Protein AF-A0A9N8WIS0-F1 (afdb_monomer_lite)

InterPro domains:
  IPR013924 Ribonuclease H2, subunit C [PF08615] (18-41)
  IPR013924 Ribonuclease H2, subunit C [PF08615] (64-119)
  IPR013924 Ribonuclease H2, subunit C [cd09271] (19-98)

Organism: NCBI:txid144539

Foldseek 3Di:
DQDADEADDPADPDADEAEDEQDDDPDDDDDPCVVPVDDDDDPDPDDPFQDPPDKAFDKDKDPDDHPVPPPDDDDPPPPRIHIYGPHIHGDYHYDDDPDHDDCVDPVNVVSCVVVVVCVVPPDDDDDD

pLDDT: mean 76.73, std 15.4, range [38.81, 97.0]

Secondary structure (DSSP, 8-state):
-----B---PPPSSPPP-EE-SS-----S---HHHH-PPP--------PPPTTPPEEEEEEESSPPGGG-SS---TT----EEEEEEEES--EE--SSS---TT-HHHHHHHHHHHHHHHTPPPPPP-

Radius of gyration: 19.6 Å; chains: 1; bounding box: 35×48×52 Å

Structure (mmCIF, N/CA/C/O backbone):
data_AF-A0A9N8WIS0-F1
#
_entry.id   AF-A0A9N8WIS0-F1
#
loop_
_atom_site.group_PDB
_atom_site.id
_atom_site.type_symbol
_atom_site.label_atom_id
_atom_site.label_alt_id
_atom_site.label_comp_id
_atom_site.label_asym_id
_atom_site.label_entity_id
_atom_site.label_seq_id
_atom_site.pdbx_PDB_ins_code
_atom_site.Cartn_x
_atom_site.Cartn_y
_atom_site.Cartn_z
_atom_site.occupancy
_atom_site.B_iso_or_equiv
_atom_site.auth_seq_id
_atom_site.auth_comp_id
_atom_site.auth_asym_id
_atom_site.auth_atom_id
_atom_site.pdbx_PDB_model_num
ATOM 1 N N . MET A 1 1 ? 5.678 7.170 -26.583 1.00 38.81 1 MET A N 1
ATOM 2 C CA . MET A 1 1 ? 5.688 6.367 -25.346 1.00 38.81 1 MET A CA 1
ATOM 3 C C . MET A 1 1 ? 5.982 7.357 -24.249 1.00 38.81 1 MET A C 1
ATOM 5 O O . MET A 1 1 ? 6.998 8.027 -24.359 1.00 38.81 1 MET A O 1
ATOM 9 N N . ASP A 1 2 ? 5.077 7.521 -23.291 1.00 44.66 2 ASP A N 1
ATOM 10 C CA . ASP A 1 2 ? 5.325 8.401 -22.149 1.00 44.66 2 ASP A CA 1
ATOM 11 C C . ASP A 1 2 ? 6.310 7.676 -21.226 1.00 44.66 2 ASP A C 1
ATOM 13 O O . ASP A 1 2 ? 5.972 6.649 -20.636 1.00 44.66 2 ASP A O 1
ATOM 17 N N . GLU A 1 3 ? 7.557 8.141 -21.178 1.00 50.16 3 GLU A N 1
ATOM 18 C CA . GLU A 1 3 ? 8.571 7.590 -20.279 1.00 50.16 3 GLU A CA 1
ATOM 19 C C . GLU A 1 3 ? 8.283 8.058 -18.846 1.00 50.16 3 GLU A C 1
ATOM 21 O 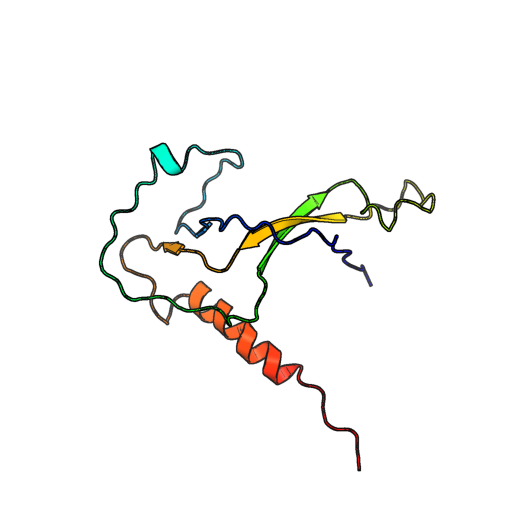O . GLU A 1 3 ? 8.182 9.254 -18.573 1.00 50.16 3 GLU A O 1
ATOM 26 N N . ILE A 1 4 ? 8.123 7.110 -17.918 1.00 52.50 4 ILE A N 1
ATOM 27 C CA . ILE A 1 4 ? 8.011 7.409 -16.487 1.00 52.50 4 ILE A CA 1
ATOM 28 C C . ILE A 1 4 ? 9.430 7.487 -15.926 1.00 52.50 4 ILE A C 1
ATOM 30 O O . ILE A 1 4 ? 10.131 6.478 -15.852 1.00 52.50 4 ILE A O 1
ATOM 34 N N . TYR A 1 5 ? 9.847 8.683 -15.516 1.00 53.62 5 TYR A N 1
ATOM 35 C CA . TYR A 1 5 ? 11.142 8.897 -14.876 1.00 53.62 5 TYR A CA 1
ATOM 36 C C . TYR A 1 5 ? 11.024 8.757 -13.360 1.00 53.62 5 TYR A C 1
ATOM 38 O O . TYR A 1 5 ? 10.211 9.432 -12.731 1.00 53.62 5 TYR A O 1
ATOM 46 N N . ILE A 1 6 ? 11.856 7.888 -12.787 1.00 59.06 6 ILE A N 1
ATOM 47 C CA . ILE A 1 6 ? 11.913 7.601 -11.352 1.00 59.06 6 ILE A CA 1
ATOM 48 C C . ILE A 1 6 ? 13.237 8.143 -10.807 1.00 59.06 6 ILE A C 1
ATOM 50 O O . ILE A 1 6 ? 14.307 7.767 -11.289 1.00 59.06 6 ILE A O 1
ATOM 54 N N . SER A 1 7 ? 13.181 9.036 -9.817 1.00 53.53 7 SER A N 1
ATOM 55 C CA . SER A 1 7 ? 14.372 9.552 -9.136 1.00 53.53 7 SER A CA 1
ATOM 56 C C . SER A 1 7 ? 14.981 8.501 -8.200 1.00 53.53 7 SER A C 1
ATOM 58 O O . SER A 1 7 ? 14.270 7.778 -7.508 1.00 53.53 7 SER A O 1
ATOM 60 N N . THR A 1 8 ? 16.312 8.397 -8.159 1.00 52.12 8 THR A N 1
ATOM 61 C CA . THR A 1 8 ? 17.009 7.485 -7.238 1.00 52.12 8 THR A CA 1
ATOM 62 C C . THR A 1 8 ? 17.278 8.203 -5.917 1.00 52.12 8 THR A C 1
ATOM 64 O O . THR A 1 8 ? 18.146 9.073 -5.853 1.00 52.12 8 THR A O 1
ATOM 67 N N . ILE A 1 9 ? 16.561 7.837 -4.854 1.00 55.34 9 ILE A N 1
ATOM 68 C CA . ILE A 1 9 ? 16.849 8.277 -3.479 1.00 55.34 9 ILE A CA 1
ATOM 69 C C . ILE A 1 9 ? 17.492 7.104 -2.720 1.00 55.34 9 ILE A C 1
ATOM 71 O O . ILE A 1 9 ? 17.088 5.957 -2.930 1.00 55.34 9 ILE A O 1
ATOM 75 N N . PRO A 1 10 ? 18.499 7.336 -1.855 1.00 50.59 10 PRO A N 1
ATOM 76 C CA . PRO A 1 10 ? 18.999 6.301 -0.955 1.00 50.59 10 PRO A CA 1
ATOM 77 C C . PRO A 1 10 ? 17.865 5.732 -0.089 1.00 50.59 10 PRO A C 1
ATOM 79 O O . PRO A 1 10 ? 17.024 6.482 0.406 1.00 50.59 10 PRO A O 1
ATOM 82 N N . LYS A 1 11 ? 17.859 4.405 0.102 1.00 48.84 11 LYS A N 1
ATOM 83 C CA . LYS A 1 11 ? 16.955 3.712 1.034 1.00 48.84 11 LYS A CA 1
ATOM 84 C C . LYS A 1 11 ? 16.980 4.439 2.384 1.00 48.84 11 LYS A C 1
ATOM 86 O O . LYS A 1 11 ? 18.046 4.579 2.983 1.00 48.84 11 LYS A O 1
ATOM 91 N N . SER A 1 12 ? 15.825 4.914 2.850 1.00 52.88 12 SER A N 1
ATOM 92 C CA . SER A 1 12 ? 15.691 5.314 4.251 1.00 52.88 12 SER A CA 1
ATOM 93 C C . SER A 1 12 ? 15.832 4.054 5.104 1.00 52.88 12 SER A C 1
ATOM 95 O O . SER A 1 12 ? 15.190 3.049 4.809 1.00 52.88 12 SER A O 1
ATOM 97 N N . ASN A 1 13 ? 16.671 4.095 6.141 1.00 53.50 13 ASN A N 1
ATOM 98 C CA . ASN A 1 13 ? 16.803 2.989 7.097 1.00 53.50 13 ASN A CA 1
ATOM 99 C C . ASN A 1 13 ? 15.637 2.937 8.101 1.00 53.50 13 ASN A C 1
ATOM 101 O O . ASN A 1 13 ? 15.603 2.047 8.946 1.00 53.50 13 ASN A O 1
ATOM 105 N N . GLU A 1 14 ? 14.703 3.889 8.043 1.00 61.75 14 GLU A N 1
ATOM 106 C CA . GLU A 1 14 ? 13.502 3.863 8.872 1.00 61.75 14 GLU A CA 1
ATOM 107 C C . GLU A 1 14 ? 12.457 2.947 8.236 1.00 61.75 14 GLU A C 1
ATOM 109 O O . GLU A 1 14 ? 11.937 3.223 7.150 1.00 61.75 14 GLU A O 1
ATOM 114 N N . VAL A 1 15 ? 12.158 1.847 8.928 1.00 63.16 15 VAL A N 1
ATOM 115 C CA . VAL A 1 15 ? 11.029 0.975 8.603 1.00 63.16 15 VAL A CA 1
ATOM 116 C C . VAL A 1 15 ? 9.756 1.777 8.826 1.00 63.16 15 VAL A C 1
ATOM 118 O O . VAL A 1 15 ? 9.518 2.287 9.918 1.00 63.16 15 VAL A O 1
ATOM 121 N N . GLN A 1 16 ? 8.958 1.921 7.776 1.00 75.00 16 GLN A N 1
ATOM 122 C CA . GLN A 1 16 ? 7.689 2.626 7.859 1.00 75.00 16 GLN A CA 1
ATOM 123 C C . GLN A 1 16 ? 6.547 1.638 8.043 1.00 75.00 16 GLN A C 1
ATOM 125 O O . GLN A 1 16 ? 6.391 0.708 7.252 1.00 75.00 16 GLN A O 1
ATOM 130 N N . GLU A 1 17 ? 5.744 1.876 9.075 1.00 85.38 17 GLU A N 1
ATOM 131 C CA . GLU A 1 17 ? 4.525 1.124 9.348 1.00 85.38 17 GLU A CA 1
ATOM 132 C C . GLU A 1 17 ? 3.408 1.611 8.422 1.00 85.38 17 GLU A C 1
ATOM 134 O O . GLU A 1 17 ? 3.011 2.777 8.434 1.00 85.38 17 GLU A O 1
ATOM 139 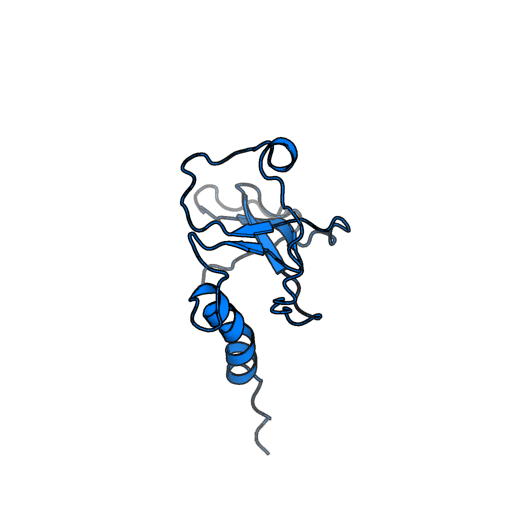N N . MET A 1 18 ? 2.927 0.704 7.576 1.00 88.88 18 MET A N 1
ATOM 140 C CA . MET A 1 18 ? 1.891 0.975 6.586 1.00 88.88 18 MET A CA 1
ATOM 141 C C . MET A 1 18 ? 0.636 0.177 6.933 1.00 88.88 18 MET A C 1
ATOM 143 O O . MET A 1 18 ? 0.724 -1.003 7.267 1.00 88.88 18 MET A O 1
ATOM 147 N N . HIS A 1 19 ? -0.537 0.798 6.799 1.00 91.62 19 HIS A N 1
ATOM 148 C CA . HIS A 1 19 ? -1.827 0.156 7.060 1.00 91.62 19 HIS A CA 1
ATOM 149 C C . HIS A 1 19 ? -2.775 0.365 5.879 1.00 91.62 19 HIS A C 1
ATOM 151 O O . HIS A 1 19 ? -2.989 1.500 5.446 1.00 91.62 19 HIS A O 1
ATOM 157 N N . LEU A 1 20 ? -3.373 -0.718 5.384 1.00 92.81 20 LEU A N 1
ATOM 158 C CA . LEU A 1 20 ? -4.482 -0.675 4.437 1.00 92.81 20 LEU A CA 1
ATOM 159 C C . LEU A 1 20 ? -5.781 -0.943 5.199 1.00 92.81 20 LEU A C 1
ATOM 161 O O . LEU A 1 20 ? -5.983 -2.040 5.711 1.00 92.81 20 LEU A O 1
ATOM 165 N N . LEU A 1 21 ? -6.624 0.084 5.311 1.00 93.75 21 LEU A N 1
ATOM 166 C CA . LEU A 1 21 ? -7.881 0.035 6.060 1.00 93.75 21 LEU A CA 1
ATOM 167 C C . LEU A 1 21 ? -9.045 -0.418 5.161 1.00 93.75 21 LEU A C 1
ATOM 169 O O . LEU A 1 21 ? -9.070 -0.042 3.986 1.00 93.75 21 LEU A O 1
ATOM 173 N N . PRO A 1 22 ? -10.077 -1.092 5.705 1.00 92.69 22 PRO A N 1
ATOM 174 C CA . PRO A 1 22 ? -11.263 -1.530 4.957 1.00 92.69 22 PRO A CA 1
ATOM 175 C C . PRO A 1 22 ? -12.240 -0.373 4.682 1.00 92.69 22 PRO A C 1
ATOM 177 O O . PRO A 1 22 ? -13.437 -0.563 4.474 1.00 92.69 22 PRO A O 1
ATOM 180 N N . CYS A 1 23 ? -11.761 0.869 4.744 1.00 93.94 23 CYS A N 1
ATOM 181 C CA . CYS A 1 23 ? -12.587 2.054 4.631 1.00 93.94 23 CYS A CA 1
ATOM 182 C C . CYS A 1 23 ? -11.860 3.185 3.906 1.00 93.94 23 CYS A C 1
ATOM 184 O O . CYS A 1 23 ? -10.633 3.265 3.856 1.00 93.94 23 CYS A O 1
ATOM 186 N N . ASN A 1 24 ? -12.652 4.094 3.341 1.00 95.75 24 ASN A N 1
ATOM 187 C CA . ASN A 1 24 ? -12.139 5.263 2.644 1.00 95.75 24 ASN A CA 1
ATOM 188 C C . ASN A 1 24 ? -12.137 6.488 3.568 1.00 95.75 24 ASN A C 1
ATOM 190 O O . ASN A 1 24 ? -13.196 7.001 3.946 1.00 95.75 24 ASN A O 1
ATOM 194 N N . ILE A 1 25 ? -10.945 6.995 3.881 1.00 95.81 25 ILE A N 1
ATOM 195 C CA . ILE A 1 25 ? -10.766 8.243 4.620 1.00 95.81 25 ILE A CA 1
ATOM 196 C C . ILE A 1 25 ? -10.742 9.405 3.623 1.00 95.81 25 ILE A C 1
ATOM 198 O O . ILE A 1 25 ? -9.805 9.573 2.851 1.00 95.81 25 ILE A O 1
ATOM 202 N N . LYS A 1 26 ? -11.771 10.261 3.666 1.00 97.00 26 LYS A N 1
ATOM 203 C CA . LYS A 1 26 ? -11.884 11.420 2.756 1.00 97.00 26 LYS A CA 1
ATOM 204 C C . LYS A 1 26 ? -10.799 12.481 2.967 1.00 97.00 26 LYS A C 1
ATOM 206 O O . LYS A 1 26 ? -10.535 13.272 2.066 1.00 97.00 26 LYS A O 1
ATOM 211 N N . TYR A 1 27 ? -10.235 12.557 4.170 1.00 96.06 27 TYR A N 1
ATOM 212 C CA . TYR A 1 27 ? -9.171 13.500 4.492 1.00 96.06 27 TYR A CA 1
ATOM 213 C C . TYR A 1 27 ? -7.821 12.963 4.008 1.00 96.06 27 TYR A C 1
ATOM 215 O O . TYR A 1 27 ? -7.425 11.867 4.386 1.00 96.06 27 TYR A O 1
ATOM 223 N N . ASN A 1 28 ? -7.101 13.762 3.218 1.00 92.62 28 ASN A N 1
ATOM 224 C CA . ASN A 1 28 ? -5.738 13.465 2.789 1.00 92.62 28 ASN A CA 1
ATOM 225 C C . ASN A 1 28 ? -4.772 14.473 3.430 1.00 92.62 28 ASN A C 1
ATOM 227 O O . ASN A 1 28 ? -4.821 15.667 3.125 1.00 92.62 28 ASN A O 1
ATOM 231 N N . GLY A 1 29 ? -3.921 14.005 4.341 1.00 92.25 29 GLY A N 1
ATOM 232 C CA . GLY A 1 29 ? -2.987 14.849 5.078 1.00 92.25 29 GLY A CA 1
ATOM 233 C C . GLY A 1 29 ? -2.350 14.129 6.261 1.00 92.25 29 GLY A C 1
ATOM 234 O O . GLY A 1 29 ? -2.485 12.920 6.426 1.00 92.25 29 GLY A O 1
ATOM 235 N N . LYS A 1 30 ? -1.646 14.892 7.103 1.00 93.69 30 LYS A N 1
ATOM 236 C CA . LYS A 1 30 ? -1.026 14.350 8.317 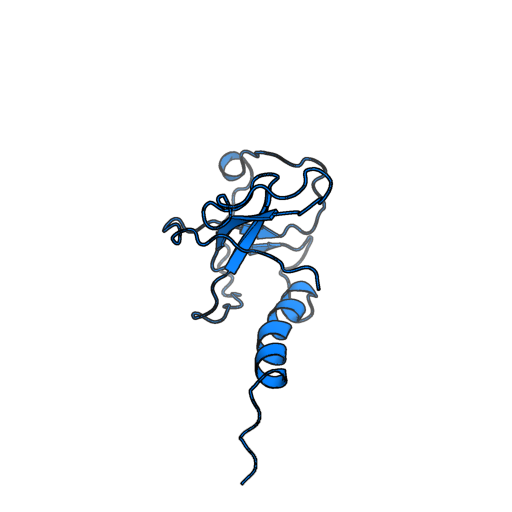1.00 93.69 30 LYS A CA 1
ATOM 237 C C . LYS A 1 30 ? -2.103 13.893 9.301 1.00 93.69 30 LYS A C 1
ATOM 239 O O . LYS A 1 30 ? -3.036 14.641 9.581 1.00 93.69 30 LYS A O 1
ATOM 244 N N . ALA A 1 31 ? -1.915 12.713 9.878 1.00 93.81 31 ALA A N 1
ATOM 245 C CA . ALA A 1 31 ? -2.739 12.178 10.954 1.00 93.81 31 ALA A CA 1
ATOM 246 C C . ALA A 1 31 ? -1.844 11.757 12.123 1.00 93.81 31 ALA A C 1
ATOM 248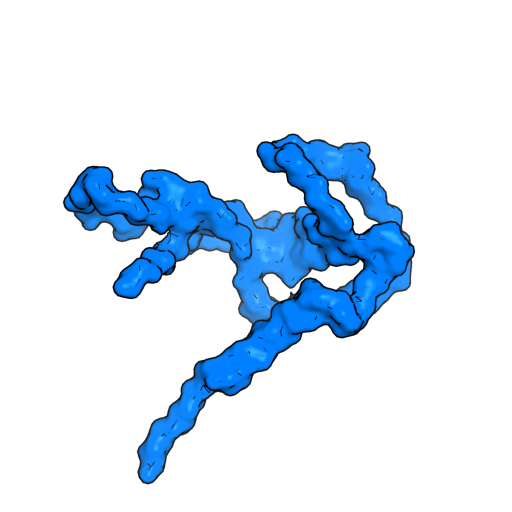 O O . ALA A 1 31 ? -0.716 11.312 11.921 1.00 93.81 31 ALA A O 1
ATOM 249 N N . ASN A 1 32 ? -2.340 11.903 13.350 1.00 94.62 32 ASN A N 1
ATOM 250 C CA . ASN A 1 32 ? -1.617 11.467 14.542 1.00 94.62 32 ASN A CA 1
ATOM 251 C C . ASN A 1 32 ? -1.899 9.981 14.816 1.00 94.62 32 ASN A C 1
ATOM 253 O O . ASN A 1 32 ? -2.582 9.651 15.781 1.00 94.62 32 ASN A O 1
ATOM 257 N N . VAL A 1 33 ? -1.437 9.107 13.916 1.00 92.69 33 VAL A N 1
ATOM 258 C CA . VAL A 1 33 ? -1.739 7.664 13.931 1.00 92.69 33 VAL A CA 1
ATOM 259 C C . VAL A 1 33 ? -1.340 7.044 15.271 1.00 92.69 33 VAL A C 1
ATOM 261 O O . VAL A 1 33 ? -2.195 6.499 15.956 1.00 92.69 33 VAL A O 1
ATOM 264 N N . ASN A 1 34 ? -0.106 7.268 15.725 1.00 90.44 34 ASN A N 1
ATOM 265 C CA . ASN A 1 34 ? 0.439 6.665 16.950 1.00 90.44 34 ASN A CA 1
ATOM 266 C C . ASN A 1 34 ? -0.330 7.023 18.234 1.00 90.44 34 ASN A C 1
ATOM 268 O O . ASN A 1 34 ? -0.228 6.310 19.226 1.00 90.44 34 ASN A O 1
ATOM 272 N N . ALA A 1 35 ? -1.067 8.138 18.255 1.00 94.31 35 ALA A N 1
ATOM 273 C CA . ALA A 1 35 ? -1.832 8.541 19.435 1.00 94.31 35 ALA A CA 1
ATOM 274 C C . ALA A 1 35 ? -3.222 7.895 19.516 1.00 94.31 35 A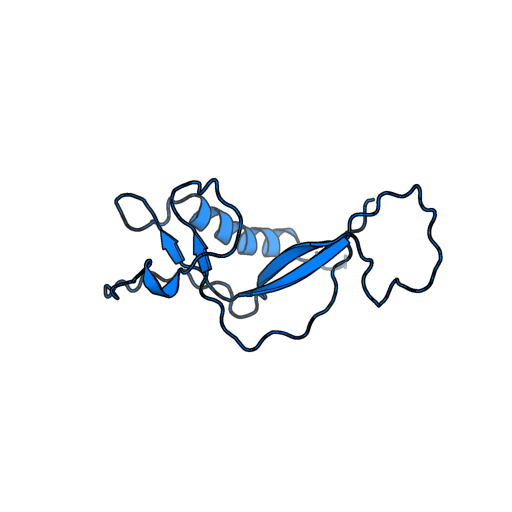LA A C 1
ATOM 276 O O . ALA A 1 35 ? -3.809 7.877 20.596 1.00 94.31 35 ALA A O 1
ATOM 277 N N . TYR A 1 36 ? -3.770 7.424 18.391 1.00 94.44 36 TYR A N 1
ATOM 278 C CA . TYR A 1 36 ? -5.175 7.007 18.305 1.00 94.44 36 TYR A CA 1
ATOM 279 C C . TYR A 1 36 ? -5.377 5.619 17.698 1.00 94.44 36 TYR A C 1
ATOM 281 O O . TYR A 1 36 ? -6.360 4.960 18.022 1.00 94.44 36 TYR A O 1
ATOM 289 N N . PHE A 1 37 ? -4.478 5.173 16.827 1.00 92.00 37 PHE A N 1
ATOM 290 C CA . PHE A 1 37 ? -4.520 3.863 16.194 1.00 92.00 37 PHE A CA 1
ATOM 291 C C . PHE A 1 37 ? -3.574 2.922 16.940 1.00 92.00 37 PHE A C 1
ATOM 293 O O . PHE A 1 37 ? -2.442 2.684 16.529 1.00 92.00 37 PHE A O 1
ATOM 300 N N . LEU A 1 38 ? -4.026 2.479 18.114 1.00 89.75 38 LEU A N 1
ATOM 301 C CA . LEU A 1 38 ? -3.269 1.592 18.990 1.00 89.75 38 LEU A CA 1
ATOM 302 C C . LEU A 1 38 ? -3.565 0.141 18.608 1.00 89.75 38 LEU A C 1
ATOM 304 O O . LEU A 1 38 ? -4.725 -0.266 18.582 1.00 89.75 38 LEU A O 1
ATOM 308 N N . ILE A 1 39 ? -2.513 -0.616 18.311 1.00 84.88 39 ILE A N 1
ATOM 309 C CA . ILE A 1 39 ? -2.599 -2.028 17.943 1.00 84.88 39 ILE A CA 1
ATOM 310 C C . ILE A 1 39 ? -2.261 -2.842 19.187 1.00 84.88 39 ILE A C 1
ATOM 312 O O . ILE A 1 39 ? -1.170 -2.711 19.741 1.00 84.88 39 ILE A O 1
ATOM 316 N N . GLU A 1 40 ? -3.197 -3.667 19.638 1.00 80.88 40 GLU A N 1
ATOM 317 C CA . GLU A 1 40 ? -2.910 -4.694 20.635 1.00 80.88 40 GLU A CA 1
ATOM 318 C C . GLU A 1 40 ? -2.410 -5.929 19.879 1.00 80.88 40 GLU A C 1
ATOM 320 O O . GLU A 1 40 ? -3.130 -6.465 19.036 1.00 80.88 40 GLU A O 1
ATOM 325 N N . GLU A 1 41 ? -1.161 -6.343 20.115 1.00 68.69 41 GLU A N 1
ATOM 326 C CA . GLU A 1 41 ? -0.590 -7.535 19.481 1.00 68.69 41 GLU A CA 1
ATOM 327 C C . GLU A 1 41 ? -1.415 -8.770 19.868 1.00 68.69 41 GLU A C 1
ATOM 329 O O . GLU A 1 41 ? -1.291 -9.321 20.962 1.00 68.69 41 GLU A O 1
ATOM 334 N N . LEU A 1 42 ? -2.289 -9.202 18.961 1.00 57.69 42 LEU A N 1
ATOM 335 C CA . LEU A 1 42 ? -2.864 -10.538 18.986 1.00 57.69 42 LEU A CA 1
ATOM 336 C C . LEU A 1 42 ? -1.875 -11.467 18.286 1.00 57.69 42 LEU A C 1
ATOM 338 O O . LEU A 1 42 ? -1.382 -11.135 17.208 1.00 57.69 42 LEU A O 1
ATOM 342 N N . ASP A 1 43 ? -1.612 -12.615 18.912 1.00 52.69 43 ASP A N 1
ATOM 343 C CA . ASP A 1 43 ? -0.641 -13.668 18.558 1.00 52.69 43 ASP A CA 1
ATOM 344 C C . ASP A 1 43 ? -0.977 -14.367 17.214 1.00 52.69 43 ASP A C 1
ATOM 346 O O . ASP A 1 43 ? -1.135 -15.585 17.096 1.00 52.69 43 ASP A O 1
ATOM 350 N N . THR A 1 44 ? -1.176 -13.576 16.166 1.00 54.50 44 THR A N 1
ATOM 351 C CA . THR A 1 44 ? -1.674 -14.007 14.867 1.00 54.50 44 THR A CA 1
ATOM 352 C C . THR A 1 44 ? -0.479 -14.117 13.936 1.00 54.50 44 THR A C 1
ATOM 354 O O . THR A 1 44 ? -0.045 -13.150 13.322 1.00 54.50 44 THR A O 1
ATOM 357 N N . ASN A 1 45 ? 0.062 -15.331 13.834 1.00 52.97 45 ASN A N 1
ATOM 358 C CA . ASN A 1 45 ? 1.184 -15.711 12.964 1.00 52.97 45 ASN A CA 1
ATOM 359 C C . ASN A 1 45 ? 0.846 -15.665 11.454 1.00 52.97 45 ASN A C 1
ATOM 361 O O . ASN A 1 45 ? 1.331 -16.489 10.681 1.00 52.97 45 ASN A O 1
ATOM 365 N N . GLN A 1 46 ? -0.024 -14.754 11.017 1.00 57.22 46 GLN A N 1
ATOM 366 C CA . GLN A 1 46 ? -0.429 -14.622 9.621 1.00 57.22 46 GLN A CA 1
ATOM 367 C C . GLN A 1 46 ? 0.317 -13.450 8.985 1.00 57.22 46 GLN A C 1
ATOM 369 O O . GLN A 1 46 ? -0.201 -12.344 8.874 1.00 57.22 46 GLN A O 1
ATOM 374 N N . SER A 1 47 ? 1.560 -13.704 8.574 1.00 58.84 47 SER A N 1
ATOM 375 C CA . SER A 1 47 ? 2.296 -12.824 7.670 1.00 58.84 47 SER A CA 1
ATOM 376 C C . SER A 1 47 ? 2.412 -13.482 6.297 1.00 58.84 47 SER A C 1
ATOM 378 O O . SER A 1 47 ? 2.951 -14.579 6.145 1.00 58.84 47 SER A O 1
ATOM 380 N N . ALA A 1 48 ? 1.898 -12.806 5.272 1.00 59.09 48 ALA A N 1
ATOM 381 C CA . ALA A 1 48 ? 2.304 -13.074 3.902 1.00 59.09 48 ALA A CA 1
ATOM 382 C C . ALA A 1 48 ? 3.603 -12.296 3.674 1.00 59.09 48 ALA A C 1
ATOM 384 O O . ALA A 1 48 ? 3.590 -11.067 3.590 1.00 59.09 48 ALA A O 1
ATOM 385 N N . ASN A 1 49 ? 4.735 -12.996 3.659 1.00 55.50 49 ASN A N 1
ATOM 386 C CA . ASN A 1 49 ? 6.016 -12.350 3.403 1.00 55.50 49 ASN A CA 1
ATOM 387 C C . ASN A 1 49 ? 6.109 -12.011 1.913 1.00 55.50 49 ASN A C 1
ATOM 389 O O . ASN A 1 49 ? 5.910 -12.875 1.056 1.00 55.50 49 ASN A O 1
ATOM 393 N N . MET A 1 50 ? 6.393 -10.743 1.616 1.00 61.50 50 MET A N 1
ATOM 394 C CA . MET A 1 50 ? 6.893 -10.359 0.299 1.00 61.50 50 MET A CA 1
ATOM 395 C C . MET A 1 50 ? 8.255 -11.032 0.070 1.00 61.50 50 MET A C 1
ATOM 397 O O . MET A 1 50 ? 8.934 -11.391 1.029 1.00 61.50 50 MET A O 1
ATOM 401 N N . ASP A 1 51 ? 8.632 -11.234 -1.194 1.00 65.75 51 ASP A N 1
ATOM 402 C CA . ASP A 1 51 ? 9.970 -11.725 -1.548 1.00 65.75 51 ASP A CA 1
ATOM 403 C C . ASP A 1 51 ? 11.024 -10.801 -0.905 1.00 65.75 51 ASP A C 1
ATOM 405 O O . ASP A 1 51 ? 10.947 -9.584 -1.084 1.00 65.75 51 ASP A O 1
ATOM 409 N N . ASP A 1 52 ? 11.977 -11.355 -0.147 1.00 62.44 52 ASP A N 1
ATOM 410 C CA . ASP A 1 52 ? 12.981 -10.580 0.608 1.00 62.44 52 ASP A CA 1
ATOM 411 C C . ASP A 1 52 ? 13.838 -9.689 -0.314 1.00 62.44 52 ASP A C 1
ATOM 413 O O . ASP A 1 52 ? 14.371 -8.659 0.111 1.00 62.44 52 ASP A O 1
ATOM 417 N N . ASP A 1 53 ? 13.934 -10.055 -1.597 1.00 67.44 53 ASP A N 1
ATOM 418 C CA . ASP A 1 53 ? 14.659 -9.300 -2.619 1.00 67.44 53 ASP A CA 1
ATOM 419 C C . ASP A 1 53 ? 13.820 -8.176 -3.265 1.00 67.44 53 ASP A C 1
ATOM 421 O O . ASP A 1 53 ? 14.355 -7.326 -3.992 1.00 67.44 53 ASP A O 1
ATOM 425 N N . ALA A 1 54 ? 12.510 -8.114 -3.003 1.00 70.06 54 ALA A N 1
ATOM 426 C CA . ALA A 1 54 ? 11.646 -7.064 -3.529 1.00 70.06 54 ALA A CA 1
ATOM 427 C C . ALA A 1 54 ? 11.869 -5.740 -2.779 1.00 70.06 54 ALA A C 1
ATOM 429 O O . ALA A 1 54 ? 11.822 -5.658 -1.554 1.00 70.06 54 ALA A O 1
ATOM 430 N N . THR A 1 55 ? 12.089 -4.653 -3.527 1.00 73.12 55 THR A N 1
ATOM 431 C CA . THR A 1 55 ? 12.118 -3.299 -2.954 1.00 73.12 55 THR A CA 1
ATOM 432 C C . THR A 1 55 ? 10.815 -2.576 -3.282 1.00 73.12 55 THR A C 1
ATOM 434 O O . THR A 1 55 ? 10.539 -2.313 -4.453 1.00 73.12 55 THR A O 1
ATOM 437 N N . SER A 1 56 ? 10.034 -2.225 -2.259 1.00 80.94 56 SER A N 1
ATOM 438 C CA . SER A 1 56 ? 8.771 -1.499 -2.430 1.00 80.94 56 SER A CA 1
ATOM 439 C C . SER A 1 56 ? 8.972 0.012 -2.329 1.00 80.94 56 SER A C 1
ATOM 441 O O . SER A 1 56 ? 9.678 0.501 -1.442 1.00 80.94 56 SER A O 1
ATOM 443 N N . TYR A 1 57 ? 8.316 0.757 -3.222 1.00 84.62 57 TYR A N 1
ATOM 444 C CA . TYR A 1 57 ? 8.420 2.213 -3.344 1.00 84.62 57 TYR A CA 1
ATOM 445 C C . TYR A 1 57 ? 7.041 2.873 -3.264 1.00 84.62 57 TYR A C 1
ATOM 447 O O . TYR A 1 57 ? 6.071 2.380 -3.837 1.00 84.62 57 TYR A O 1
ATOM 455 N N . ILE A 1 58 ? 6.967 4.024 -2.598 1.00 83.69 58 ILE A N 1
ATOM 456 C CA . ILE A 1 58 ? 5.810 4.922 -2.619 1.00 83.69 58 ILE A CA 1
ATOM 457 C C . ILE A 1 58 ? 6.167 6.108 -3.505 1.00 83.69 58 ILE A C 1
ATOM 459 O O . ILE A 1 58 ? 7.129 6.823 -3.223 1.00 83.69 58 ILE A O 1
ATOM 463 N N . PHE A 1 59 ? 5.381 6.331 -4.556 1.00 84.44 59 PHE A N 1
ATOM 464 C CA . PHE A 1 59 ? 5.581 7.440 -5.483 1.00 84.44 59 PHE A CA 1
ATOM 465 C C . PHE A 1 59 ? 4.667 8.616 -5.155 1.00 84.44 59 PHE A C 1
ATOM 467 O O . PHE A 1 59 ? 3.508 8.441 -4.776 1.00 84.44 59 PHE A O 1
ATOM 474 N N . LYS A 1 60 ? 5.181 9.828 -5.351 1.00 83.75 60 LYS A N 1
ATOM 475 C CA . LYS A 1 60 ? 4.420 11.068 -5.245 1.00 83.75 60 LYS A CA 1
ATOM 476 C C . LYS A 1 60 ? 4.652 11.917 -6.487 1.00 83.75 60 LYS A C 1
ATOM 478 O O . LYS A 1 60 ? 5.794 12.159 -6.869 1.00 83.75 60 LYS A O 1
ATOM 483 N N . GLU A 1 61 ? 3.564 12.381 -7.091 1.00 83.94 61 GLU A N 1
ATOM 484 C CA . GLU A 1 61 ? 3.634 13.309 -8.217 1.00 83.94 61 GLU A CA 1
ATOM 485 C C . GLU A 1 61 ? 4.293 14.627 -7.780 1.00 83.94 61 GLU A C 1
ATOM 487 O O . GLU A 1 61 ? 4.004 15.177 -6.709 1.00 83.94 61 GLU A O 1
ATOM 492 N N . THR A 1 62 ? 5.194 15.123 -8.618 1.00 78.12 62 THR A N 1
ATOM 493 C CA . THR A 1 62 ? 5.948 16.358 -8.422 1.00 78.12 62 THR A CA 1
ATOM 494 C C . THR A 1 62 ? 5.946 17.182 -9.708 1.00 78.12 62 THR A C 1
ATOM 496 O O . THR A 1 62 ? 5.911 16.662 -10.822 1.00 78.12 62 THR A O 1
ATOM 499 N N . ASN A 1 63 ? 5.982 18.503 -9.538 1.00 73.69 63 ASN A N 1
ATOM 500 C CA . ASN A 1 63 ? 6.090 19.454 -10.645 1.00 73.69 63 ASN A CA 1
ATOM 501 C C . ASN A 1 63 ? 7.551 19.782 -10.986 1.00 73.69 63 ASN A C 1
ATOM 503 O O . ASN A 1 63 ? 7.803 20.593 -11.873 1.00 73.69 63 ASN A O 1
ATOM 507 N N . GLN A 1 64 ? 8.512 19.223 -10.245 1.00 69.06 64 GLN A N 1
ATOM 508 C CA . GLN A 1 64 ? 9.931 19.467 -10.466 1.00 69.06 64 GLN A CA 1
ATOM 509 C C . GLN A 1 64 ? 10.573 18.266 -11.165 1.00 69.06 64 GLN A C 1
ATOM 511 O O . GLN A 1 64 ? 10.361 17.136 -10.725 1.00 69.06 64 GLN A O 1
ATOM 516 N N . PRO A 1 65 ? 11.375 18.493 -12.221 1.00 66.94 65 PRO A N 1
ATOM 517 C CA . PRO A 1 65 ? 12.150 17.425 -12.827 1.00 66.94 65 PRO A CA 1
ATOM 518 C C . PRO A 1 65 ? 13.219 16.911 -11.847 1.00 66.94 65 PRO A C 1
ATOM 520 O O . PRO A 1 65 ? 13.774 17.703 -11.069 1.00 66.94 65 PRO A O 1
ATOM 523 N N . PRO A 1 66 ? 13.568 15.613 -11.909 1.00 65.62 66 PRO A N 1
ATOM 524 C CA . PRO A 1 66 ? 14.681 15.073 -11.143 1.00 65.62 66 PRO A CA 1
ATOM 525 C C . PRO A 1 66 ? 15.984 15.824 -11.454 1.00 65.62 66 PRO A C 1
ATOM 527 O O . PRO A 1 66 ? 16.191 16.306 -12.569 1.00 65.62 66 PRO A O 1
ATOM 530 N N . ILE A 1 67 ? 16.903 15.885 -10.482 1.00 64.06 67 ILE A N 1
ATOM 531 C CA . ILE A 1 67 ? 18.189 16.607 -10.598 1.00 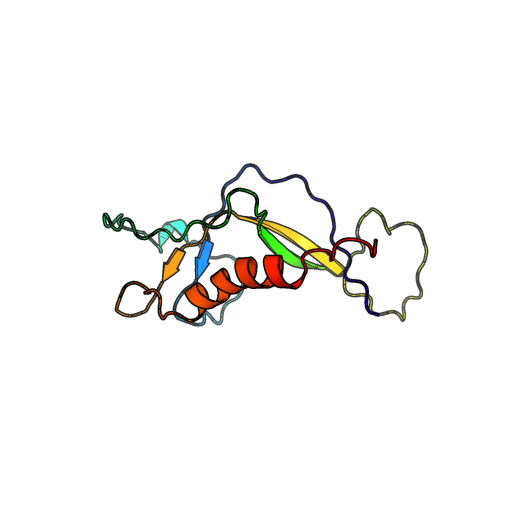64.06 67 ILE A CA 1
ATOM 532 C C . ILE A 1 67 ? 18.975 16.186 -11.853 1.00 64.06 67 ILE A C 1
ATOM 534 O O . ILE A 1 67 ? 19.608 17.021 -12.495 1.00 64.06 67 ILE A O 1
ATOM 538 N N . SER A 1 68 ? 18.882 14.913 -12.249 1.00 59.03 68 SER A N 1
ATOM 539 C CA . SER A 1 68 ? 19.521 14.358 -13.450 1.00 59.03 68 SER A CA 1
ATOM 540 C C . SER A 1 68 ? 19.020 14.951 -14.774 1.00 59.03 68 SER A C 1
ATOM 542 O O . SER A 1 68 ? 19.708 14.817 -15.782 1.00 59.03 68 SER A O 1
ATOM 544 N N . GLN A 1 69 ? 17.857 15.611 -14.786 1.00 58.56 69 GLN A N 1
ATOM 545 C CA . GLN A 1 69 ? 17.232 16.213 -15.970 1.00 58.56 69 GLN A CA 1
ATOM 546 C C . GLN A 1 69 ? 17.123 17.743 -15.894 1.00 58.56 69 GLN A C 1
ATOM 548 O O . GLN A 1 69 ? 16.535 18.363 -16.776 1.00 58.56 69 GLN A O 1
ATOM 553 N N . GLN A 1 70 ? 17.730 18.389 -14.892 1.00 60.91 70 GLN A N 1
ATOM 554 C CA . GLN A 1 70 ? 17.743 19.858 -14.803 1.00 60.91 70 GLN A CA 1
ATOM 555 C C . GLN A 1 70 ? 18.558 20.534 -15.927 1.00 60.91 70 GLN A C 1
ATOM 557 O O . GLN A 1 70 ? 18.468 21.747 -16.107 1.00 60.91 70 GLN A O 1
ATOM 562 N N . THR A 1 71 ? 19.329 19.776 -16.716 1.00 54.31 71 THR A N 1
ATOM 563 C CA . THR A 1 71 ? 20.091 20.270 -17.874 1.00 54.31 71 THR A CA 1
ATOM 564 C C . THR A 1 71 ? 19.410 19.954 -19.201 1.00 54.31 71 THR A C 1
ATOM 566 O O . THR A 1 71 ? 19.858 19.091 -19.947 1.00 54.31 71 THR A O 1
ATOM 569 N N . SER A 1 72 ? 18.342 20.678 -19.507 1.00 53.38 72 SER A N 1
ATOM 570 C CA . SER A 1 72 ? 18.054 21.246 -20.830 1.00 53.38 72 SER A CA 1
ATOM 571 C C . SER A 1 72 ? 16.742 22.008 -20.698 1.00 53.38 72 SER A C 1
ATOM 573 O O . SER A 1 72 ? 15.782 21.496 -20.129 1.00 53.38 72 SER A O 1
ATOM 575 N N . MET A 1 73 ? 16.706 23.251 -21.169 1.00 50.50 73 MET A N 1
ATOM 576 C CA . MET A 1 73 ? 15.471 24.026 -21.261 1.00 50.50 73 MET A CA 1
ATOM 577 C C . MET A 1 73 ? 14.481 23.262 -22.147 1.00 50.50 73 MET A C 1
ATOM 579 O O . MET A 1 73 ? 14.641 23.260 -23.364 1.00 50.50 73 MET A O 1
ATOM 583 N N . ASN A 1 74 ? 13.494 22.603 -21.544 1.00 56.94 74 ASN A N 1
ATOM 584 C CA . ASN A 1 74 ? 12.391 21.997 -22.278 1.00 56.94 74 ASN A CA 1
ATOM 585 C C . ASN A 1 74 ? 11.229 22.994 -22.355 1.00 56.94 74 ASN A C 1
ATOM 587 O O . ASN A 1 74 ? 11.029 23.809 -21.450 1.00 56.94 74 ASN A O 1
ATOM 591 N N . ASP A 1 75 ? 10.538 22.953 -23.490 1.00 59.47 75 ASP A N 1
ATOM 592 C CA . ASP A 1 75 ? 9.424 23.813 -23.877 1.00 59.47 75 ASP A CA 1
ATOM 593 C C . ASP A 1 75 ? 8.378 23.922 -22.744 1.00 59.47 75 ASP A C 1
ATOM 595 O O . ASP A 1 75 ? 7.917 22.890 -22.249 1.00 59.47 75 ASP A O 1
ATOM 599 N N . PRO A 1 76 ? 7.999 25.136 -22.294 1.00 55.56 76 PRO A N 1
ATOM 600 C CA . PRO A 1 76 ? 7.022 25.318 -21.219 1.00 55.56 76 PRO A CA 1
ATOM 601 C C . PRO A 1 76 ? 5.634 24.712 -21.505 1.00 55.56 76 PRO A C 1
ATOM 603 O O . PRO A 1 76 ? 4.852 24.573 -20.562 1.00 55.56 76 PRO A O 1
ATOM 606 N N . ASP A 1 77 ? 5.320 24.351 -22.757 1.00 56.34 77 ASP A N 1
ATOM 607 C CA . ASP A 1 77 ? 4.042 23.734 -23.137 1.00 56.34 77 ASP A CA 1
ATOM 608 C C . ASP A 1 77 ? 4.010 22.191 -23.021 1.00 56.34 77 ASP A C 1
ATOM 610 O O . ASP A 1 77 ? 2.924 21.595 -23.061 1.00 56.34 77 ASP A O 1
ATOM 614 N N . GLU A 1 78 ? 5.145 21.517 -22.792 1.00 65.38 78 GLU A N 1
ATOM 615 C CA . GLU A 1 78 ? 5.159 20.080 -22.489 1.00 65.38 78 GLU A CA 1
ATOM 616 C C . GLU A 1 78 ? 4.814 19.837 -21.012 1.00 65.38 78 GLU A C 1
ATOM 618 O O . GLU A 1 78 ? 5.619 20.032 -20.100 1.00 65.38 78 GLU A O 1
ATOM 623 N N . ARG A 1 79 ? 3.583 19.381 -20.750 1.00 59.81 79 ARG A N 1
ATOM 624 C CA . ARG A 1 79 ? 3.131 18.976 -19.407 1.00 59.81 79 ARG A CA 1
ATOM 625 C C . ARG A 1 79 ? 3.725 17.626 -19.014 1.00 59.81 79 ARG A C 1
ATOM 627 O O . ARG A 1 79 ? 3.008 16.632 -18.889 1.00 59.81 79 ARG A O 1
ATOM 634 N N . THR A 1 80 ? 5.033 17.584 -18.819 1.00 68.94 80 THR A N 1
ATOM 635 C CA . THR A 1 80 ? 5.712 16.394 -18.315 1.00 68.94 80 THR A CA 1
ATOM 636 C C . THR A 1 80 ? 5.412 16.252 -16.827 1.00 68.94 80 THR A C 1
ATOM 638 O O . THR A 1 80 ? 5.721 17.136 -16.029 1.00 68.94 80 THR A O 1
ATOM 641 N N . ARG A 1 81 ? 4.759 15.145 -16.455 1.00 73.38 81 ARG A N 1
ATOM 642 C CA . ARG A 1 81 ? 4.514 14.780 -15.054 1.00 73.38 81 ARG A CA 1
ATOM 643 C C . ARG A 1 81 ? 5.718 14.022 -14.524 1.00 73.38 81 ARG A C 1
ATOM 645 O O . ARG A 1 81 ? 6.154 13.061 -15.156 1.00 73.38 81 ARG A O 1
ATOM 652 N N . TYR A 1 82 ? 6.202 14.416 -13.356 1.00 77.44 82 TYR A N 1
ATOM 653 C CA . TYR A 1 82 ? 7.315 13.751 -12.694 1.00 77.44 82 TYR A CA 1
ATOM 654 C C . TYR A 1 82 ? 6.817 13.013 -11.454 1.00 77.44 82 TYR A C 1
ATOM 656 O O . TYR A 1 82 ? 5.856 13.433 -10.806 1.00 77.44 82 TYR A O 1
ATOM 664 N N . TRP A 1 83 ? 7.474 11.906 -11.126 1.00 81.88 83 TRP A N 1
ATOM 665 C CA . TRP A 1 83 ? 7.189 11.123 -9.931 1.00 81.88 83 TRP A CA 1
ATOM 666 C C . TRP A 1 83 ? 8.469 10.973 -9.126 1.00 81.88 83 TRP A C 1
ATOM 668 O O . TRP A 1 83 ? 9.479 10.488 -9.632 1.00 81.88 83 TRP A O 1
ATOM 678 N N . ASP A 1 84 ? 8.408 11.371 -7.862 1.00 79.44 84 ASP A N 1
ATOM 679 C CA . ASP A 1 84 ? 9.492 11.166 -6.914 1.00 79.44 84 ASP A CA 1
ATOM 680 C C . ASP A 1 84 ? 9.168 10.002 -5.989 1.00 79.44 84 ASP A C 1
ATOM 682 O O . ASP A 1 84 ? 8.012 9.770 -5.619 1.00 79.44 84 ASP A O 1
ATOM 686 N N . ILE A 1 85 ? 10.212 9.284 -5.581 1.00 81.50 85 ILE A N 1
ATOM 687 C CA . ILE A 1 85 ? 10.100 8.317 -4.494 1.00 81.50 85 ILE A CA 1
ATOM 688 C C . ILE A 1 85 ? 9.896 9.115 -3.207 1.00 81.50 85 ILE A C 1
ATOM 690 O O . ILE A 1 85 ? 10.793 9.801 -2.733 1.00 81.50 85 ILE A O 1
ATOM 694 N N . ALA A 1 86 ? 8.706 9.033 -2.627 1.00 82.19 86 ALA A N 1
ATOM 695 C CA . ALA A 1 86 ? 8.440 9.615 -1.320 1.00 82.19 86 ALA A CA 1
ATOM 696 C C . ALA A 1 86 ? 9.004 8.735 -0.198 1.00 82.19 86 ALA A C 1
ATOM 698 O O . ALA A 1 86 ? 9.420 9.250 0.838 1.00 82.19 86 ALA A O 1
ATOM 699 N N . GLN A 1 87 ? 8.981 7.412 -0.391 1.00 81.50 87 GLN A N 1
ATOM 700 C CA . GLN A 1 87 ? 9.258 6.454 0.673 1.00 81.50 87 GLN A CA 1
ATOM 701 C C . GLN A 1 87 ? 9.510 5.033 0.157 1.00 81.50 87 GLN A C 1
ATOM 703 O O . GLN A 1 87 ? 9.162 4.707 -0.977 1.00 81.50 87 GLN A O 1
ATOM 708 N N . THR A 1 88 ? 10.029 4.171 1.031 1.00 83.94 88 THR A N 1
ATOM 709 C CA . THR A 1 88 ? 10.124 2.715 0.843 1.00 83.94 88 THR A CA 1
ATOM 710 C C . THR A 1 88 ? 9.473 1.970 2.009 1.00 83.94 88 THR A C 1
ATOM 712 O O . THR A 1 88 ? 9.373 2.517 3.107 1.00 83.94 88 THR A O 1
ATOM 715 N N . PHE A 1 89 ? 9.051 0.726 1.786 1.00 84.25 89 PHE A N 1
ATOM 716 C CA . PHE A 1 89 ? 8.536 -0.173 2.829 1.00 84.25 89 PHE A CA 1
ATOM 717 C C . PHE A 1 89 ? 8.886 -1.633 2.502 1.00 84.25 89 PHE A C 1
ATOM 719 O O . PHE A 1 89 ? 9.331 -1.924 1.393 1.00 84.25 89 PHE A O 1
ATOM 726 N N . GLN A 1 90 ? 8.717 -2.538 3.467 1.00 81.62 90 GLN A N 1
ATOM 727 C CA . GLN A 1 90 ? 8.948 -3.984 3.288 1.00 81.62 90 GLN A CA 1
ATOM 728 C C . GLN A 1 90 ? 7.675 -4.807 3.492 1.00 81.62 90 GLN A C 1
ATOM 730 O O . GLN A 1 90 ? 7.472 -5.815 2.828 1.00 81.62 90 GLN A O 1
ATOM 735 N N . SER A 1 91 ? 6.791 -4.355 4.376 1.00 83.50 91 SER A N 1
ATOM 736 C CA . SER A 1 91 ? 5.496 -4.972 4.634 1.00 83.50 91 SER A CA 1
ATOM 737 C C . SER A 1 91 ? 4.469 -3.896 4.982 1.00 83.50 91 SER A C 1
ATOM 739 O O . SER A 1 91 ? 4.811 -2.736 5.228 1.00 83.50 91 SER A O 1
ATOM 741 N N . PHE A 1 92 ? 3.196 -4.272 4.961 1.00 87.94 92 PHE A N 1
ATOM 742 C CA . PHE A 1 92 ? 2.096 -3.444 5.436 1.00 87.94 92 PHE A CA 1
ATOM 743 C C . PHE A 1 92 ? 1.049 -4.338 6.101 1.00 87.94 92 PHE A C 1
ATOM 745 O O . PHE A 1 92 ? 0.971 -5.533 5.821 1.00 87.94 92 PHE A O 1
ATOM 752 N N . MET A 1 93 ? 0.245 -3.756 6.983 1.00 89.62 93 MET A N 1
ATOM 753 C CA . MET A 1 93 ? -0.838 -4.440 7.675 1.00 89.62 93 MET A CA 1
ATOM 754 C C . MET A 1 93 ? -2.145 -4.276 6.902 1.00 89.62 93 MET A C 1
ATOM 756 O O . MET A 1 93 ? -2.567 -3.150 6.622 1.00 89.62 93 MET A O 1
ATOM 760 N N . LEU A 1 94 ? -2.783 -5.395 6.573 1.00 90.19 94 LEU A N 1
ATOM 761 C CA . LEU A 1 94 ? -4.092 -5.431 5.935 1.00 90.19 94 LEU A CA 1
ATOM 762 C C . LEU A 1 94 ? -5.171 -5.598 7.006 1.00 90.19 94 LEU A C 1
ATOM 764 O O . LEU A 1 94 ? -5.150 -6.569 7.758 1.00 90.19 94 LEU A O 1
ATOM 768 N N . TRP A 1 95 ? -6.096 -4.646 7.067 1.00 89.38 95 TRP A N 1
ATOM 769 C CA . TRP A 1 95 ? -7.233 -4.677 7.979 1.00 89.38 95 TRP A CA 1
ATOM 770 C C . TRP A 1 95 ? -8.507 -5.003 7.209 1.00 89.38 95 TRP A C 1
ATOM 772 O O . TRP A 1 95 ? -8.763 -4.400 6.166 1.00 89.38 95 TRP A O 1
ATOM 782 N N . ASP A 1 96 ? -9.330 -5.884 7.765 1.00 88.62 96 ASP A N 1
ATOM 783 C CA . ASP A 1 96 ? -10.723 -6.053 7.353 1.00 88.62 96 ASP A CA 1
ATOM 784 C C . ASP A 1 96 ? -11.665 -5.509 8.439 1.00 88.62 96 ASP A C 1
ATOM 786 O O . ASP A 1 96 ? -11.237 -5.141 9.537 1.00 88.62 96 ASP A O 1
ATOM 790 N N . GLN A 1 97 ? -12.952 -5.413 8.119 1.00 85.19 97 GLN A N 1
ATOM 791 C CA . GLN A 1 97 ? -13.969 -4.875 9.011 1.00 85.19 97 GLN A CA 1
ATOM 792 C C . GLN A 1 97 ? -14.306 -5.827 10.168 1.00 85.19 97 GLN A C 1
ATOM 794 O O . GLN A 1 97 ? -14.473 -5.355 11.293 1.00 85.19 97 GLN A O 1
ATOM 799 N N . ASP A 1 98 ? -14.413 -7.130 9.889 1.00 83.81 98 ASP A N 1
ATOM 800 C CA . ASP A 1 98 ? -14.952 -8.114 10.837 1.00 83.81 98 ASP A CA 1
ATOM 801 C C . ASP A 1 98 ? -13.961 -9.256 11.136 1.00 83.81 98 ASP A C 1
ATOM 803 O O . ASP A 1 98 ? -13.709 -9.553 12.304 1.00 83.81 98 ASP A O 1
ATOM 807 N N . ASP A 1 99 ? -13.367 -9.865 10.103 1.00 82.44 99 ASP A N 1
ATOM 808 C CA . ASP A 1 99 ? -12.490 -11.040 10.217 1.00 82.44 99 ASP A CA 1
ATOM 809 C C . ASP A 1 99 ? -11.077 -10.753 9.693 1.00 82.44 99 ASP A C 1
ATOM 811 O O . ASP A 1 99 ? -10.870 -9.862 8.884 1.00 82.44 99 ASP A O 1
ATOM 815 N N . ALA A 1 100 ? -10.066 -11.510 10.122 1.00 82.38 100 ALA A N 1
ATOM 816 C CA . ALA A 1 100 ? -8.741 -11.366 9.517 1.00 82.38 100 ALA A CA 1
ATOM 817 C C . ALA A 1 100 ? -8.803 -11.701 8.007 1.00 82.38 100 ALA A C 1
ATOM 819 O O . ALA A 1 100 ? -9.411 -12.719 7.656 1.00 82.38 100 ALA A O 1
ATOM 820 N N . PRO A 1 101 ? -8.155 -10.908 7.128 1.00 84.12 101 PRO A N 1
ATOM 821 C CA . PRO A 1 101 ? -8.099 -11.209 5.703 1.00 84.12 101 PRO A CA 1
ATOM 822 C C . PRO A 1 101 ? -7.547 -12.614 5.462 1.00 84.12 101 PRO A C 1
ATOM 824 O O . PRO A 1 101 ? -6.543 -13.009 6.059 1.00 84.12 101 PRO A O 1
ATOM 827 N N . ASP A 1 102 ? -8.187 -13.365 4.572 1.00 84.50 102 ASP A N 1
ATOM 828 C CA . ASP A 1 102 ? -7.791 -14.727 4.237 1.00 84.50 102 ASP A CA 1
ATOM 829 C C . ASP A 1 102 ? -7.161 -14.809 2.834 1.00 84.50 102 ASP A C 1
ATOM 831 O O . ASP A 1 102 ? -7.006 -13.823 2.113 1.00 84.50 102 ASP A O 1
ATOM 835 N N . SER A 1 103 ? -6.816 -16.022 2.400 1.00 85.25 103 SER A N 1
ATOM 836 C CA . SER A 1 103 ? -6.284 -16.260 1.047 1.00 85.25 103 SER A CA 1
ATOM 837 C C . SER A 1 103 ? -7.238 -15.871 -0.096 1.00 85.25 103 SER A C 1
ATOM 839 O O . SER A 1 103 ? -6.830 -15.835 -1.258 1.00 85.25 103 SER A O 1
ATOM 841 N N . ASN A 1 104 ? -8.522 -15.631 0.193 1.00 85.19 104 ASN A N 1
ATOM 842 C CA . ASN A 1 104 ? -9.493 -15.216 -0.806 1.00 85.19 104 ASN A CA 1
ATOM 843 C C . ASN A 1 104 ? -9.583 -13.704 -0.991 1.00 85.19 104 ASN A C 1
ATOM 845 O O . ASN A 1 104 ? -10.152 -13.298 -2.015 1.00 85.19 104 ASN A O 1
ATOM 849 N N . ASP A 1 105 ? -8.998 -12.923 -0.085 1.00 89.31 105 ASP A N 1
ATOM 850 C CA . ASP A 1 105 ? -8.918 -11.472 -0.168 1.00 89.31 105 ASP A CA 1
ATOM 851 C C . ASP A 1 105 ? -8.269 -11.004 -1.487 1.00 89.31 105 ASP A C 1
ATOM 853 O O . ASP A 1 105 ? -7.334 -11.610 -2.028 1.00 89.31 105 ASP A O 1
ATOM 857 N N . CYS A 1 106 ? -8.809 -9.925 -2.058 1.00 89.69 106 CYS A N 1
ATOM 858 C CA . CYS A 1 106 ? -8.386 -9.433 -3.366 1.00 89.69 106 CYS A CA 1
ATOM 859 C C . CYS A 1 106 ? -6.991 -8.795 -3.344 1.00 89.69 106 CYS A C 1
ATOM 861 O O . CYS A 1 106 ? -6.280 -8.887 -4.344 1.00 89.69 106 CYS A O 1
ATOM 863 N N . VAL A 1 107 ? -6.583 -8.192 -2.225 1.00 89.75 107 VAL A N 1
ATOM 864 C CA . VAL A 1 107 ? -5.247 -7.624 -2.022 1.00 89.75 107 VAL A CA 1
ATOM 865 C C . VAL A 1 107 ? -4.231 -8.747 -1.883 1.00 89.75 107 VAL A C 1
ATOM 867 O O . VAL A 1 107 ? -3.185 -8.690 -2.527 1.00 89.75 107 VAL A O 1
ATOM 870 N N . VAL A 1 108 ? -4.554 -9.799 -1.123 1.00 88.38 108 VAL A N 1
ATOM 871 C CA . VAL A 1 108 ? -3.689 -10.985 -0.991 1.00 88.38 108 VAL A CA 1
ATOM 872 C C . VAL A 1 108 ? -3.436 -11.616 -2.363 1.00 88.38 108 VAL A C 1
ATOM 874 O O . VAL A 1 108 ? -2.287 -11.776 -2.771 1.00 88.38 108 VAL A O 1
ATOM 877 N N . LYS A 1 109 ? -4.494 -11.844 -3.149 1.00 90.00 109 LYS A N 1
ATOM 878 C CA . LYS A 1 109 ? -4.379 -12.343 -4.533 1.00 90.00 109 LYS A CA 1
ATOM 879 C C . LYS A 1 109 ? -3.631 -11.389 -5.464 1.00 90.00 109 LYS A C 1
ATOM 881 O O . LYS A 1 109 ? -2.950 -11.833 -6.386 1.00 90.00 109 LYS A O 1
ATOM 886 N N . ALA A 1 110 ? -3.759 -10.078 -5.263 1.00 91.38 110 ALA A N 1
ATOM 887 C CA . ALA A 1 110 ? -3.014 -9.103 -6.051 1.00 91.38 110 ALA A CA 1
ATOM 888 C C . ALA A 1 110 ? -1.503 -9.198 -5.789 1.00 91.38 110 ALA A C 1
ATOM 890 O O . ALA A 1 110 ? -0.723 -8.971 -6.711 1.00 91.38 110 ALA A O 1
ATOM 891 N N . MET A 1 111 ? -1.076 -9.583 -4.582 1.00 88.19 111 MET A N 1
ATOM 892 C CA . MET A 1 111 ? 0.344 -9.794 -4.284 1.00 88.19 111 MET A CA 1
ATOM 893 C C . MET A 1 111 ? 0.918 -11.017 -5.010 1.00 88.19 111 MET A C 1
ATOM 895 O O . MET A 1 111 ? 2.053 -10.958 -5.489 1.00 88.19 111 MET A O 1
ATOM 899 N N . ASP A 1 112 ? 0.123 -12.073 -5.214 1.00 87.19 112 ASP A N 1
ATOM 900 C CA . ASP A 1 112 ? 0.536 -13.249 -5.999 1.00 87.19 112 ASP A CA 1
ATOM 901 C C . ASP A 1 112 ? 0.880 -12.906 -7.456 1.00 87.19 112 ASP A C 1
ATOM 903 O O . ASP A 1 112 ? 1.679 -13.600 -8.096 1.00 87.19 112 ASP A O 1
ATOM 907 N N . TRP A 1 113 ? 0.328 -11.808 -7.989 1.00 89.94 113 TRP A N 1
ATOM 908 C CA . TRP A 1 113 ? 0.621 -11.356 -9.348 1.00 89.94 113 TRP A CA 1
ATOM 909 C C . TRP A 1 113 ? 2.113 -11.100 -9.575 1.00 89.94 113 TRP A C 1
ATOM 911 O O . TRP A 1 113 ? 2.596 -11.325 -10.682 1.00 89.94 113 TRP A O 1
ATOM 921 N N . MET A 1 114 ? 2.869 -10.695 -8.550 1.00 88.25 114 MET A N 1
ATOM 922 C CA . MET A 1 114 ? 4.314 -10.473 -8.683 1.00 88.25 114 MET A CA 1
ATOM 923 C C . MET A 1 114 ? 5.052 -11.758 -9.085 1.00 88.25 114 MET A C 1
ATOM 925 O O . MET A 1 114 ? 5.884 -11.739 -9.995 1.00 88.25 114 MET A O 1
ATOM 929 N N . ASN A 1 115 ? 4.687 -12.890 -8.476 1.00 88.25 115 ASN A N 1
ATOM 930 C CA . ASN A 1 115 ? 5.262 -14.196 -8.798 1.00 88.25 115 ASN A CA 1
ATOM 931 C C . ASN A 1 115 ? 4.897 -14.627 -10.222 1.00 88.25 115 ASN A C 1
ATOM 933 O O . ASN A 1 115 ? 5.756 -15.070 -10.987 1.00 88.25 115 ASN A O 1
ATOM 937 N N . VAL A 1 116 ? 3.629 -14.444 -10.599 1.00 90.81 116 VAL A N 1
ATOM 938 C CA . VAL A 1 116 ? 3.127 -14.780 -11.938 1.00 90.81 116 VAL A CA 1
ATOM 939 C C . VAL A 1 116 ? 3.806 -13.925 -13.011 1.00 90.81 116 VAL A C 1
ATOM 941 O O . VAL A 1 116 ? 4.289 -14.451 -14.015 1.00 90.81 116 VAL A O 1
ATOM 944 N N . ALA A 1 117 ? 3.894 -12.613 -12.791 1.00 91.56 117 ALA A N 1
ATOM 945 C CA . ALA A 1 117 ? 4.520 -11.678 -13.713 1.00 91.56 117 ALA A CA 1
ATOM 946 C C . ALA A 1 117 ? 6.001 -12.009 -13.935 1.00 91.56 117 ALA A C 1
ATOM 948 O O . ALA A 1 117 ? 6.457 -11.940 -15.077 1.00 91.56 117 ALA A O 1
ATOM 949 N N . ARG A 1 118 ? 6.730 -12.422 -12.888 1.00 88.56 118 ARG A N 1
ATOM 950 C CA . ARG A 1 118 ? 8.135 -12.839 -13.003 1.00 88.56 118 ARG A CA 1
ATOM 951 C C . ARG A 1 118 ? 8.308 -14.009 -13.968 1.00 88.56 118 ARG A C 1
ATOM 953 O O . ARG A 1 118 ? 9.184 -13.954 -14.822 1.00 88.56 118 ARG A O 1
ATOM 960 N N . CYS A 1 119 ? 7.458 -15.030 -13.870 1.00 90.62 119 CYS A N 1
ATOM 961 C CA . CYS A 1 119 ? 7.518 -16.193 -14.757 1.00 90.62 119 CYS A CA 1
ATOM 962 C C . CYS A 1 119 ? 7.133 -15.854 -16.205 1.00 90.62 119 CYS A C 1
ATOM 964 O O . CYS A 1 119 ? 7.749 -16.355 -17.138 1.00 90.62 119 CYS A O 1
ATOM 966 N N . ILE A 1 120 ? 6.120 -15.005 -16.410 1.00 94.19 120 ILE A N 1
ATOM 967 C CA . ILE A 1 120 ? 5.650 -14.645 -17.761 1.00 94.19 120 ILE A CA 1
ATOM 968 C C . ILE A 1 120 ? 6.698 -13.832 -18.529 1.00 94.19 120 ILE A C 1
ATOM 970 O O . ILE A 1 120 ? 6.823 -13.985 -19.743 1.00 94.19 120 ILE A O 1
ATOM 974 N N . HIS A 1 121 ? 7.431 -12.963 -17.835 1.00 92.44 121 HIS A N 1
ATOM 975 C CA . HIS A 1 121 ? 8.410 -12.065 -18.449 1.00 92.44 121 HIS A CA 1
ATOM 976 C C . HIS A 1 121 ? 9.847 -12.601 -18.381 1.00 92.44 121 HIS A C 1
ATOM 978 O O . HIS A 1 121 ? 10.786 -11.858 -18.671 1.00 92.44 121 HIS A O 1
ATOM 984 N N . GLU A 1 122 ? 10.038 -13.869 -18.007 1.00 91.94 122 GLU A N 1
ATOM 985 C CA . GLU A 1 122 ? 11.356 -14.496 -18.022 1.00 91.94 122 GLU A CA 1
ATOM 986 C C . GLU A 1 122 ? 11.909 -14.525 -19.464 1.00 91.94 122 GLU A C 1
ATOM 988 O O . GLU A 1 122 ? 11.197 -14.936 -20.388 1.00 91.94 122 GLU A O 1
ATOM 993 N N . PRO A 1 123 ? 13.158 -14.072 -19.705 1.00 92.19 123 PRO A N 1
ATOM 994 C CA . PRO A 1 123 ? 13.732 -14.069 -21.044 1.00 92.19 123 PRO A CA 1
ATOM 995 C C . PRO A 1 123 ? 13.766 -15.477 -21.640 1.00 92.19 123 PRO A C 1
ATOM 997 O O . PRO A 1 123 ? 14.291 -16.411 -21.035 1.00 92.19 123 PRO A O 1
ATOM 1000 N N . THR A 1 124 ? 13.267 -15.634 -22.864 1.00 90.75 124 THR A N 1
ATOM 1001 C CA . THR A 1 124 ? 13.385 -16.915 -23.564 1.00 90.75 124 THR A CA 1
ATOM 1002 C C . THR A 1 124 ? 14.841 -17.166 -23.957 1.00 90.75 124 THR A C 1
ATOM 1004 O O . THR A 1 124 ? 15.499 -16.236 -24.439 1.00 90.75 124 THR A O 1
ATOM 1007 N N . PRO A 1 125 ? 15.351 -18.403 -23.821 1.00 87.75 125 PRO A N 1
ATOM 1008 C CA . PRO A 1 125 ? 16.703 -18.726 -24.252 1.00 87.75 125 PRO A CA 1
ATOM 1009 C C . PRO A 1 125 ? 16.885 -18.425 -25.750 1.00 87.75 125 PRO A C 1
ATOM 1011 O O . PRO A 1 125 ? 15.940 -18.590 -26.530 1.00 87.75 125 PRO A O 1
ATOM 1014 N N . PRO A 1 126 ? 18.081 -17.971 -26.169 1.00 89.25 126 PRO A N 1
ATOM 1015 C CA . PRO A 1 126 ? 18.345 -17.687 -27.571 1.00 89.25 126 PRO A CA 1
ATOM 1016 C C . PRO A 1 126 ? 18.212 -18.969 -28.411 1.00 89.25 126 PRO A C 1
ATOM 1018 O O . PRO A 1 126 ? 18.539 -20.054 -27.924 1.00 89.25 126 PRO A O 1
ATOM 1021 N N . PRO A 1 127 ? 17.733 -18.868 -29.663 1.00 85.25 127 PRO A N 1
ATOM 1022 C CA . PRO A 1 127 ? 17.592 -20.026 -30.538 1.00 85.25 127 PRO A CA 1
ATOM 1023 C C . PRO A 1 127 ? 18.960 -20.679 -30.804 1.00 85.25 127 PRO A C 1
ATOM 1025 O O . PRO A 1 127 ? 19.925 -19.981 -31.120 1.00 85.25 127 PRO A O 1
ATOM 1028 N N . THR A 1 128 ? 19.025 -22.006 -30.655 1.00 75.75 128 THR A N 1
ATOM 1029 C CA . THR A 1 128 ? 20.181 -22.864 -31.003 1.00 75.75 128 THR A CA 1
ATOM 1030 C C . THR A 1 128 ? 20.317 -23.107 -32.494 1.00 75.75 128 THR A C 1
ATOM 1032 O O . THR A 1 128 ? 19.263 -23.297 -33.143 1.00 75.75 128 THR A O 1
#

Sequence (128 aa):
MDEIYISTIPKSNEVQEMHLLPCNIKYNGKANVNAYFLIEELDTNQSANMDDDATSYIFKETNQPPISQQTSMNDPDERTRYWDIAQTFQSFMLWDQDDAPDSNDCVVKAMDWMNVARCIHEPTPPPT